Protein AF-A0A953F455-F1 (afdb_monomer)

Mean predicted aligned error: 7.61 Å

Foldseek 3Di:
DVVVVVVVVVVPDDPLRVQLVVCVVCVVVVLVVLLVVLVVLLVLLLVLCVVLVHDVVLNVVSVCLSVVLNVCRVVCPRSSVNVVSSVVNSVVSVVSNVCSVVSVD

pLDDT: mean 83.04, std 12.34, range [48.44, 94.31]

Secondary structure (DSSP, 8-state):
-HHHHHHHHHTTS-HHHHHHHHHHHTHHHHHHHHHHHHHHHHHHHHHHHHHTT--HHHHHHHHHHHHHHHHHTTTT--HHHHHHHHHHHHHHHHHHHHHHHTT--

Sequence (105 aa):
MEQRKNQSESASLGWLELQSQKFEEGRFAWMTILITFQSCLGSIACMYLLKGNSTAWLLAGCAMITMASNAMFIAQAPGKICLLVFYASVLINTLLIIVAYSGIA

Solvent-accessible surface area (backbone atoms only — not comparable to full-atom values): 5608 Å² total; per-residue (Å²): 114,69,72,62,52,58,54,59,53,59,74,70,51,53,74,67,55,56,49,23,53,55,35,56,78,40,36,73,64,47,47,52,53,50,42,52,52,45,52,56,51,40,50,52,27,47,51,38,34,60,73,41,71,36,61,68,67,59,49,50,48,51,52,50,46,41,48,52,40,47,54,35,34,92,68,67,49,61,43,57,57,37,51,52,43,41,54,50,40,53,50,53,44,51,52,50,34,52,43,27,71,69,66,79,68

Structure (mmCIF, N/CA/C/O backbone):
data_AF-A0A953F455-F1
#
_entry.id   AF-A0A953F455-F1
#
loop_
_atom_site.group_PDB
_atom_site.id
_atom_site.type_symbol
_atom_site.label_atom_id
_atom_site.label_alt_id
_atom_site.label_comp_id
_atom_site.label_asym_id
_atom_site.label_entity_id
_atom_site.label_seq_id
_atom_site.pdbx_PDB_ins_code
_atom_site.Cartn_x
_atom_site.Cartn_y
_atom_site.Cartn_z
_atom_site.occupancy
_atom_site.B_iso_or_equiv
_atom_site.auth_seq_id
_atom_site.auth_comp_id
_atom_site.auth_asym_id
_atom_site.auth_atom_id
_atom_site.pdbx_PDB_model_num
ATOM 1 N N . MET A 1 1 ? -29.384 -6.686 26.722 1.00 49.97 1 MET A N 1
ATOM 2 C CA . MET A 1 1 ? -29.971 -5.794 25.693 1.00 49.97 1 MET A CA 1
ATOM 3 C C . MET A 1 1 ? -28.891 -5.156 24.820 1.00 49.97 1 MET A C 1
ATOM 5 O O . MET A 1 1 ? -29.096 -5.127 23.614 1.00 49.97 1 MET A O 1
ATOM 9 N N . GLU A 1 2 ? -27.732 -4.777 25.380 1.00 53.12 2 GLU A N 1
ATOM 10 C CA . GLU A 1 2 ? -26.521 -4.302 24.668 1.00 53.12 2 GLU A CA 1
ATOM 11 C C . GLU A 1 2 ? -26.284 -4.918 23.274 1.00 53.12 2 GLU A C 1
ATOM 13 O O . GLU A 1 2 ? -26.212 -4.208 22.277 1.00 53.12 2 GLU A O 1
ATOM 18 N N . GLN A 1 3 ? -26.241 -6.254 23.174 1.00 49.34 3 GLN A N 1
ATOM 19 C CA . GLN A 1 3 ? -25.863 -6.938 21.929 1.00 49.34 3 GLN A CA 1
ATOM 20 C C . GLN A 1 3 ? -26.829 -6.709 20.754 1.00 49.34 3 GLN A C 1
ATOM 22 O O . GLN A 1 3 ? -26.411 -6.765 19.599 1.00 49.34 3 GLN A O 1
ATOM 27 N N . ARG A 1 4 ? -28.105 -6.387 21.020 1.00 53.12 4 ARG A N 1
ATOM 28 C CA . ARG A 1 4 ? -29.077 -6.032 19.967 1.00 53.12 4 ARG A CA 1
ATOM 29 C C . ARG A 1 4 ? -28.814 -4.632 19.406 1.00 53.12 4 ARG A C 1
ATOM 31 O O . ARG A 1 4 ? -29.088 -4.402 18.232 1.00 53.12 4 ARG A O 1
ATOM 38 N N . LYS A 1 5 ? -28.250 -3.726 20.215 1.00 52.97 5 LYS A N 1
ATOM 39 C CA . LYS A 1 5 ? -27.873 -2.377 19.783 1.00 52.97 5 LYS A CA 1
ATOM 40 C C . LYS A 1 5 ? -26.671 -2.439 18.837 1.00 52.97 5 LYS A C 1
ATOM 42 O O . LYS A 1 5 ? -26.778 -1.964 17.712 1.00 52.97 5 LYS A O 1
ATOM 47 N N . ASN A 1 6 ? -25.610 -3.156 19.219 1.00 55.53 6 ASN A N 1
ATOM 48 C CA . ASN A 1 6 ? -24.403 -3.308 18.392 1.00 55.53 6 ASN A CA 1
ATOM 49 C C . ASN A 1 6 ? -24.689 -3.963 17.025 1.00 55.53 6 ASN A C 1
ATOM 51 O O . ASN A 1 6 ? -24.103 -3.553 16.023 1.00 55.53 6 ASN A O 1
ATOM 55 N N . GLN A 1 7 ? -25.611 -4.937 16.949 1.00 55.88 7 GLN A N 1
ATOM 56 C CA . GLN A 1 7 ? -26.058 -5.496 15.662 1.00 55.88 7 GLN A CA 1
ATOM 57 C C . GLN A 1 7 ? -26.824 -4.479 14.804 1.00 55.88 7 GLN A C 1
ATOM 59 O O . GLN A 1 7 ? -26.590 -4.412 13.599 1.00 55.88 7 GLN A O 1
ATOM 64 N N . SER A 1 8 ? -27.727 -3.695 15.403 1.00 54.97 8 SER A N 1
ATOM 65 C CA . SER A 1 8 ? -28.515 -2.694 14.672 1.00 54.97 8 SER A CA 1
ATOM 66 C C . SER A 1 8 ? -27.657 -1.536 14.157 1.00 54.97 8 SER A C 1
ATOM 68 O O . SER A 1 8 ? -27.917 -1.030 13.071 1.00 54.97 8 SER A O 1
ATOM 70 N N . GLU A 1 9 ? -26.639 -1.128 14.917 1.00 57.38 9 GLU A N 1
ATOM 71 C CA . GLU A 1 9 ? -25.700 -0.075 14.519 1.00 57.38 9 GLU A CA 1
ATOM 72 C C . GLU A 1 9 ? -24.797 -0.571 13.375 1.00 57.38 9 GLU A C 1
ATOM 74 O O . GLU A 1 9 ? -24.744 0.050 12.312 1.00 57.38 9 GLU A O 1
ATOM 79 N N . SER A 1 10 ? -24.217 -1.770 13.524 1.00 58.56 10 SER A N 1
ATOM 80 C CA . SER A 1 10 ? -23.402 -2.442 12.494 1.00 58.56 10 SER A CA 1
ATOM 81 C C . SER A 1 10 ? -24.126 -2.635 11.157 1.00 58.56 10 SER A C 1
ATOM 83 O O . SER A 1 10 ? -23.490 -2.562 10.112 1.00 58.56 10 SER A O 1
ATOM 85 N N . ALA A 1 11 ? -25.445 -2.854 11.165 1.00 61.94 11 ALA A N 1
ATOM 86 C CA . ALA A 1 11 ? -26.244 -3.005 9.946 1.00 61.94 11 ALA A CA 1
ATOM 87 C C . ALA A 1 11 ? -26.422 -1.698 9.143 1.00 61.94 11 ALA A C 1
ATOM 89 O O . ALA A 1 11 ? -26.875 -1.746 8.001 1.00 61.94 11 ALA A O 1
ATOM 90 N N . SER A 1 12 ? -26.086 -0.543 9.731 1.00 66.81 12 SER A N 1
ATOM 91 C CA . SER A 1 12 ? -26.222 0.785 9.110 1.00 66.81 12 SER A CA 1
ATOM 92 C C . SER A 1 12 ? -24.890 1.410 8.677 1.00 66.81 12 SER A C 1
ATOM 94 O O . SER A 1 12 ? -24.876 2.386 7.928 1.00 66.81 12 SER A O 1
ATOM 96 N N . LEU A 1 13 ? -23.766 0.853 9.138 1.00 71.12 13 LEU A N 1
ATOM 97 C CA . LEU A 1 13 ? -22.425 1.378 8.895 1.00 71.12 13 LEU A CA 1
ATOM 98 C C . LEU A 1 13 ? -21.874 0.901 7.543 1.00 71.12 13 LEU A C 1
ATOM 100 O O . LEU A 1 13 ? -22.000 -0.264 7.166 1.00 71.12 13 LEU A O 1
ATOM 104 N N . GLY A 1 14 ? -21.215 1.806 6.815 1.00 81.81 14 GLY A N 1
ATOM 105 C CA . GLY A 1 14 ? -20.531 1.470 5.565 1.00 81.81 14 GLY A CA 1
ATOM 106 C C . GLY A 1 14 ? -19.399 0.456 5.778 1.00 81.81 14 GLY A C 1
ATOM 107 O O . GLY A 1 14 ? -18.790 0.398 6.843 1.00 81.81 14 GLY A O 1
ATOM 108 N N . TRP A 1 15 ? -19.064 -0.322 4.746 1.00 84.94 15 TRP A N 1
ATOM 109 C CA . TRP A 1 15 ? -18.064 -1.398 4.843 1.00 84.94 15 TRP A CA 1
ATOM 110 C C . TRP A 1 15 ? -16.700 -0.935 5.398 1.00 84.94 15 TRP A C 1
ATOM 112 O O . TRP A 1 15 ? -16.150 -1.568 6.297 1.00 84.94 15 TRP A O 1
ATOM 122 N N . LEU A 1 16 ? -16.197 0.214 4.930 1.00 84.81 16 LEU A N 1
ATOM 123 C CA . LEU A 1 16 ? -14.936 0.815 5.396 1.00 84.81 16 LEU A CA 1
ATOM 124 C C . LEU A 1 16 ? -15.042 1.302 6.858 1.00 84.81 16 LEU A C 1
ATOM 126 O O . LEU A 1 16 ? -14.086 1.219 7.624 1.00 84.81 16 LEU A O 1
ATOM 130 N N . GLU A 1 17 ? -16.227 1.746 7.279 1.00 86.94 17 GLU A N 1
ATOM 131 C CA . GLU A 1 17 ? -16.506 2.200 8.645 1.00 86.94 17 GLU A CA 1
ATOM 132 C C . GLU A 1 17 ? -16.412 1.031 9.640 1.00 86.94 17 GLU A C 1
ATOM 134 O O . GLU A 1 17 ? -15.665 1.108 10.618 1.00 86.94 17 GLU A O 1
ATOM 139 N N . LEU A 1 18 ? -17.071 -0.091 9.320 1.00 87.75 18 LEU A N 1
ATOM 140 C CA . LEU A 1 18 ? -16.985 -1.359 10.059 1.00 87.75 18 LEU A CA 1
ATOM 141 C C . LEU A 1 18 ? -15.546 -1.876 10.170 1.00 87.75 18 LEU A C 1
ATOM 143 O O . LEU A 1 18 ? -15.120 -2.316 11.239 1.00 87.75 18 LEU A O 1
ATOM 147 N N . GLN A 1 19 ? -14.782 -1.813 9.076 1.00 88.50 19 GLN A N 1
ATOM 148 C CA . GLN A 1 19 ? -13.367 -2.174 9.114 1.00 88.50 19 GLN A CA 1
ATOM 149 C C . GLN A 1 19 ? -12.554 -1.227 9.994 1.00 88.50 19 GLN A C 1
ATOM 151 O O . GLN A 1 19 ? -11.687 -1.699 10.722 1.00 88.50 19 GLN A O 1
ATOM 156 N N . SER A 1 20 ? -12.831 0.079 9.964 1.00 90.00 20 SER A N 1
ATOM 157 C CA . SER A 1 20 ? -12.107 1.049 10.789 1.00 90.00 20 SER A CA 1
ATOM 158 C C . SER A 1 20 ? -12.336 0.821 12.284 1.00 90.00 20 SER A C 1
ATOM 160 O O . SER A 1 20 ? -11.373 0.870 13.043 1.00 90.00 20 SER A O 1
ATOM 162 N N . GLN A 1 21 ? -13.555 0.456 12.702 1.00 90.19 21 GLN A N 1
ATOM 163 C CA . GLN A 1 21 ? -13.831 0.073 14.091 1.00 90.19 21 GLN A CA 1
ATOM 164 C C . GLN A 1 21 ? -13.045 -1.181 14.499 1.00 90.19 21 GLN A C 1
ATOM 166 O O . GLN A 1 21 ? -12.334 -1.153 15.501 1.00 90.19 21 GLN A O 1
ATOM 171 N N . LYS A 1 22 ? -13.085 -2.252 13.692 1.00 88.56 22 LYS A N 1
ATOM 172 C CA . LYS A 1 22 ? -12.319 -3.482 13.978 1.00 88.56 22 LYS A CA 1
ATOM 173 C C . LYS A 1 22 ? -10.805 -3.287 13.923 1.00 88.56 22 LYS A C 1
ATOM 175 O O . LYS A 1 22 ? -10.070 -3.976 14.631 1.00 88.56 22 LYS A O 1
ATOM 180 N N . PHE A 1 23 ? -10.339 -2.370 13.076 1.00 89.06 23 PHE A N 1
ATOM 181 C CA . PHE A 1 23 ? -8.945 -1.961 13.030 1.00 89.06 23 PHE A CA 1
ATOM 182 C C . PHE A 1 23 ? -8.554 -1.276 14.340 1.00 89.06 23 PHE A C 1
ATOM 184 O O . PHE A 1 23 ? -7.575 -1.698 14.936 1.00 89.06 23 PHE A O 1
ATOM 191 N N . GLU A 1 24 ? -9.325 -0.300 14.831 1.00 89.75 24 GLU A N 1
ATOM 192 C CA . GLU A 1 24 ? -9.043 0.382 16.105 1.00 89.75 24 GLU A CA 1
ATOM 193 C C . GLU A 1 24 ? -9.127 -0.569 17.320 1.00 89.75 24 GLU A C 1
ATOM 195 O O . GLU A 1 24 ? -8.235 -0.533 18.169 1.00 89.75 24 GLU A O 1
ATOM 200 N N . GLU A 1 25 ? -10.105 -1.487 17.381 1.00 91.19 25 GLU A N 1
ATOM 201 C CA . GLU A 1 25 ? -10.188 -2.516 18.443 1.00 91.19 25 GLU A CA 1
ATOM 202 C C . GLU A 1 25 ? -8.908 -3.368 18.542 1.00 91.19 25 GLU A C 1
ATOM 204 O O . GLU A 1 25 ? -8.440 -3.682 19.636 1.00 91.19 25 GLU A O 1
ATOM 209 N N . GLY A 1 26 ? -8.330 -3.745 17.396 1.00 89.38 26 GLY A N 1
ATOM 210 C CA . GLY A 1 26 ? -7.139 -4.595 17.303 1.00 89.38 26 GLY A CA 1
ATOM 211 C C . GLY A 1 26 ? -5.870 -3.857 16.869 1.00 89.38 26 GLY A C 1
ATOM 212 O O . GLY A 1 26 ? -4.977 -4.492 16.301 1.00 89.38 26 GLY A O 1
ATOM 213 N N . ARG A 1 27 ? -5.792 -2.533 17.071 1.00 88.12 27 ARG A N 1
ATOM 214 C CA . ARG A 1 27 ? -4.912 -1.621 16.311 1.00 88.12 27 ARG A CA 1
ATOM 215 C C . ARG A 1 27 ? -3.479 -2.090 16.136 1.00 88.12 27 ARG A C 1
ATOM 217 O O . ARG A 1 27 ? -2.997 -2.134 15.012 1.00 88.12 27 ARG A O 1
ATOM 224 N N . PHE A 1 28 ? -2.795 -2.464 17.215 1.00 89.94 28 PHE A N 1
ATOM 225 C CA . PHE A 1 28 ? -1.390 -2.873 17.136 1.00 89.94 28 PHE A CA 1
ATOM 226 C C . PHE A 1 28 ? -1.197 -4.192 16.372 1.00 89.94 28 PHE A C 1
ATOM 228 O O . PHE A 1 28 ? -0.280 -4.288 15.563 1.00 89.94 28 PHE A O 1
ATOM 235 N N . ALA A 1 29 ? -2.090 -5.171 16.553 1.00 91.62 29 ALA A N 1
ATOM 236 C CA . ALA A 1 29 ? -2.025 -6.445 15.837 1.00 91.62 29 ALA A CA 1
ATOM 237 C C . ALA A 1 29 ? -2.325 -6.265 14.340 1.00 91.62 29 ALA A C 1
ATOM 239 O O . ALA A 1 29 ? -1.559 -6.730 13.493 1.00 91.62 29 ALA A O 1
ATOM 240 N N . TRP A 1 30 ? -3.394 -5.534 14.004 1.00 91.25 30 TRP A N 1
ATOM 241 C CA . TRP A 1 30 ? -3.732 -5.228 12.613 1.00 91.25 30 TRP A CA 1
ATOM 242 C C . TRP A 1 30 ? -2.647 -4.406 11.924 1.00 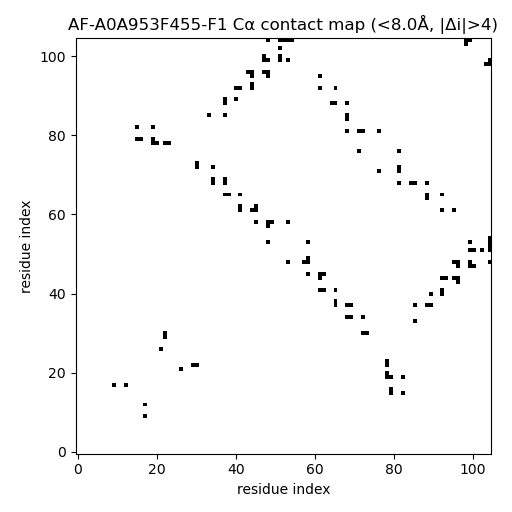91.25 30 TRP A C 1
ATOM 244 O O . TRP A 1 30 ? -2.270 -4.721 10.799 1.00 91.25 30 TRP A O 1
ATOM 254 N N . MET A 1 31 ? -2.106 -3.391 12.598 1.00 92.06 31 MET A N 1
ATOM 255 C CA . MET A 1 31 ? -1.038 -2.550 12.064 1.00 92.06 31 MET A CA 1
ATOM 256 C C . MET A 1 31 ? 0.205 -3.378 11.701 1.00 92.06 31 MET A C 1
ATOM 258 O O . MET A 1 31 ? 0.737 -3.206 10.607 1.00 92.06 31 MET A O 1
ATOM 262 N N . THR A 1 32 ? 0.623 -4.329 12.547 1.00 92.62 32 THR A N 1
ATOM 263 C CA . THR A 1 32 ? 1.721 -5.255 12.215 1.00 92.62 32 THR A CA 1
ATOM 264 C C . THR A 1 32 ? 1.396 -6.112 10.989 1.00 92.62 32 THR A C 1
ATOM 266 O O . THR 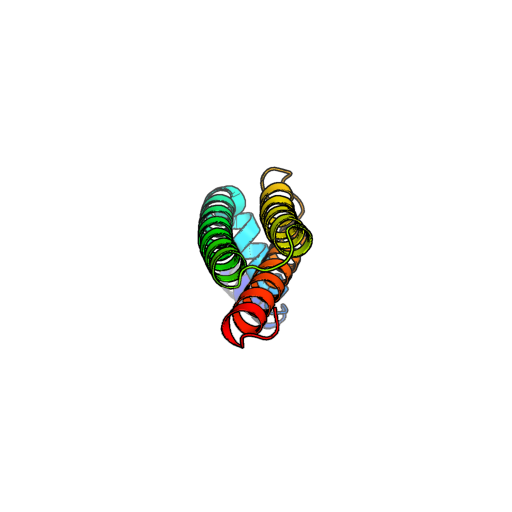A 1 32 ? 2.202 -6.162 10.062 1.00 92.62 32 THR A O 1
ATOM 269 N N . ILE A 1 33 ? 0.211 -6.733 10.937 1.00 93.38 33 ILE A N 1
ATOM 270 C CA . ILE A 1 33 ? -0.207 -7.590 9.811 1.00 93.38 33 ILE A CA 1
ATOM 271 C C . ILE A 1 33 ? -0.216 -6.808 8.487 1.00 93.38 33 ILE A C 1
ATOM 273 O O . ILE A 1 33 ? 0.311 -7.293 7.483 1.00 93.38 33 ILE A O 1
ATOM 277 N N . LEU A 1 34 ? -0.778 -5.595 8.480 1.00 92.62 34 LEU A N 1
ATOM 278 C CA . LEU A 1 34 ? -0.881 -4.765 7.278 1.00 92.62 34 LEU A CA 1
ATOM 279 C C . LEU A 1 34 ? 0.489 -4.237 6.821 1.00 92.62 34 LEU A C 1
ATOM 281 O O . LEU A 1 34 ? 0.765 -4.278 5.622 1.00 92.62 34 LEU A O 1
ATOM 285 N N . ILE A 1 35 ? 1.379 -3.836 7.742 1.00 93.56 35 ILE A N 1
ATOM 286 C CA . ILE A 1 35 ? 2.771 -3.470 7.408 1.00 93.56 35 ILE A CA 1
ATOM 287 C C . ILE A 1 35 ? 3.511 -4.660 6.781 1.00 93.56 35 ILE A C 1
ATOM 289 O O . ILE A 1 35 ? 4.177 -4.498 5.754 1.00 93.56 35 ILE A O 1
ATOM 293 N N . THR A 1 36 ? 3.412 -5.859 7.369 1.00 94.31 36 THR A N 1
ATOM 294 C CA . THR A 1 36 ? 4.072 -7.059 6.829 1.00 94.31 36 THR A CA 1
ATOM 295 C C . THR A 1 36 ? 3.553 -7.380 5.430 1.00 94.31 36 THR A C 1
ATOM 297 O O . THR A 1 36 ? 4.354 -7.511 4.505 1.00 94.31 36 THR A O 1
ATOM 300 N N . PHE A 1 37 ? 2.229 -7.422 5.246 1.00 93.38 37 PHE A N 1
ATOM 301 C CA . PHE A 1 37 ? 1.610 -7.666 3.942 1.00 93.38 37 PHE A CA 1
ATOM 302 C C . PHE A 1 37 ? 2.069 -6.649 2.886 1.00 93.38 37 PHE A C 1
ATOM 304 O O . PHE A 1 37 ? 2.497 -7.041 1.798 1.00 93.38 37 PHE A O 1
ATOM 311 N N . GLN A 1 38 ? 2.050 -5.354 3.222 1.00 91.44 38 GLN A N 1
ATOM 312 C CA . GLN A 1 38 ? 2.431 -4.295 2.288 1.00 91.44 38 GLN A CA 1
ATOM 313 C C . GLN A 1 38 ? 3.914 -4.352 1.916 1.00 91.44 38 GLN A C 1
ATOM 315 O O . GLN A 1 38 ? 4.272 -4.132 0.760 1.00 91.44 38 GLN A O 1
ATOM 320 N N . SER A 1 39 ? 4.774 -4.714 2.867 1.00 92.81 39 SER A N 1
ATOM 321 C CA . SER A 1 39 ? 6.214 -4.868 2.635 1.00 92.81 39 SER A CA 1
ATOM 322 C C . SER A 1 39 ? 6.523 -6.063 1.723 1.00 92.81 39 SER A C 1
ATOM 324 O O . SER A 1 39 ? 7.365 -5.956 0.827 1.00 92.81 39 SER A O 1
ATOM 326 N N . CYS A 1 40 ? 5.810 -7.184 1.890 1.00 93.19 40 CYS A N 1
ATOM 327 C CA . CYS A 1 40 ? 5.911 -8.337 0.992 1.00 93.19 40 CYS A CA 1
ATOM 328 C C . CYS A 1 40 ? 5.440 -7.991 -0.430 1.00 93.19 40 CYS A C 1
ATOM 330 O O . CYS A 1 40 ? 6.140 -8.289 -1.398 1.00 93.19 40 CYS A O 1
ATOM 332 N N . LEU A 1 41 ? 4.291 -7.320 -0.561 1.00 90.62 41 LEU A N 1
ATOM 333 C CA . LEU A 1 41 ? 3.726 -6.931 -1.855 1.00 90.62 41 LEU A CA 1
ATOM 334 C C . LEU A 1 41 ? 4.617 -5.906 -2.583 1.00 90.62 41 LEU A C 1
ATOM 336 O O . LEU A 1 41 ? 4.907 -6.080 -3.767 1.00 90.62 41 LEU A O 1
ATOM 340 N N . GLY A 1 42 ? 5.132 -4.899 -1.870 1.00 89.38 42 GLY A N 1
ATOM 341 C CA . GLY A 1 42 ? 6.088 -3.926 -2.411 1.00 89.38 42 GLY A CA 1
ATOM 342 C C . GLY A 1 42 ? 7.420 -4.556 -2.841 1.00 89.38 42 GLY A C 1
ATOM 343 O O . GLY A 1 42 ? 7.985 -4.165 -3.860 1.00 89.38 42 GLY A O 1
ATOM 344 N N . SER A 1 43 ? 7.899 -5.588 -2.134 1.00 89.94 43 SER A N 1
ATOM 345 C CA . SER A 1 43 ? 9.104 -6.336 -2.542 1.00 89.94 43 SER A CA 1
ATOM 346 C C . SER A 1 43 ? 8.897 -7.087 -3.863 1.00 89.94 43 SER A C 1
ATOM 348 O O . SER A 1 43 ? 9.781 -7.077 -4.721 1.00 89.94 43 SER A O 1
ATOM 350 N N . ILE A 1 44 ? 7.717 -7.686 -4.062 1.00 90.69 44 ILE A N 1
ATOM 351 C CA . ILE A 1 44 ? 7.340 -8.333 -5.329 1.00 90.69 44 ILE A CA 1
ATOM 352 C C . ILE A 1 44 ? 7.262 -7.288 -6.456 1.00 90.69 44 ILE A C 1
ATOM 354 O O . ILE A 1 44 ? 7.810 -7.516 -7.535 1.00 90.69 44 ILE A O 1
ATOM 358 N N . ALA A 1 45 ? 6.657 -6.124 -6.202 1.00 88.56 45 ALA A N 1
ATOM 359 C CA . ALA A 1 45 ? 6.582 -5.028 -7.171 1.00 88.56 45 ALA A CA 1
ATOM 360 C C . ALA A 1 45 ? 7.969 -4.513 -7.597 1.00 88.56 45 ALA A C 1
ATOM 362 O O . ALA A 1 45 ? 8.259 -4.446 -8.794 1.00 88.56 45 ALA A O 1
ATOM 363 N N . CYS A 1 46 ? 8.867 -4.253 -6.641 1.00 88.56 46 CYS A N 1
ATOM 364 C CA . CYS 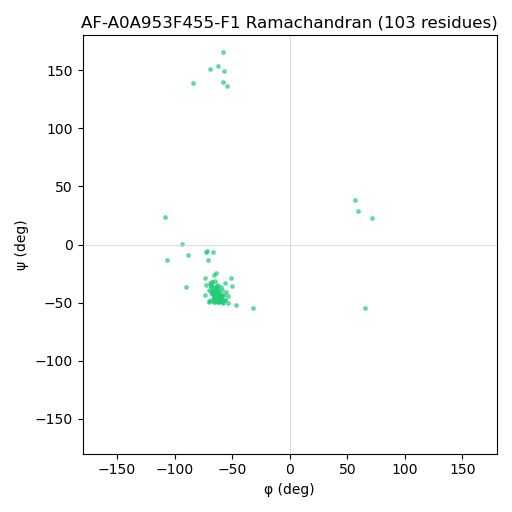A 1 46 ? 10.256 -3.887 -6.928 1.00 88.56 46 CYS A CA 1
ATOM 365 C C . CYS A 1 46 ? 10.998 -4.964 -7.736 1.00 88.56 46 CYS A C 1
ATOM 367 O O . CYS A 1 46 ? 11.749 -4.618 -8.647 1.00 88.56 46 CYS A O 1
ATOM 369 N N . MET A 1 47 ? 10.783 -6.256 -7.457 1.00 87.94 47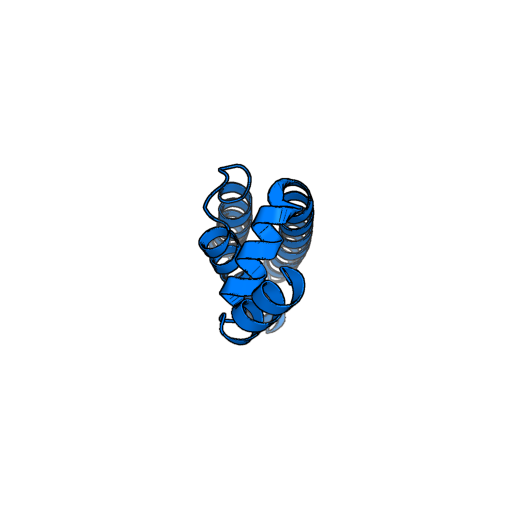 MET A N 1
ATOM 370 C CA . MET A 1 47 ? 11.407 -7.341 -8.225 1.00 87.94 47 MET A CA 1
ATOM 371 C C . MET A 1 47 ? 10.965 -7.338 -9.696 1.00 87.94 47 MET A C 1
ATOM 373 O O . MET A 1 47 ? 11.808 -7.500 -10.581 1.00 87.94 47 MET A O 1
ATOM 377 N N . TYR A 1 48 ? 9.673 -7.133 -9.976 1.00 86.44 48 TYR A N 1
ATOM 378 C CA . TYR A 1 48 ? 9.178 -7.048 -11.355 1.00 86.44 48 TYR A CA 1
ATOM 379 C C . TYR A 1 48 ? 9.719 -5.817 -12.093 1.00 86.44 48 TYR A C 1
ATOM 381 O O . TYR A 1 48 ? 10.169 -5.958 -13.229 1.00 86.44 48 TYR A O 1
ATOM 389 N N . LEU A 1 49 ? 9.766 -4.650 -11.440 1.00 84.56 49 LEU A N 1
ATOM 390 C CA . LEU A 1 49 ? 10.351 -3.428 -12.012 1.00 84.56 49 LEU A CA 1
ATOM 391 C C . LEU A 1 49 ? 11.854 -3.581 -12.312 1.00 84.56 49 LEU A C 1
ATOM 393 O O . LEU A 1 49 ? 12.313 -3.174 -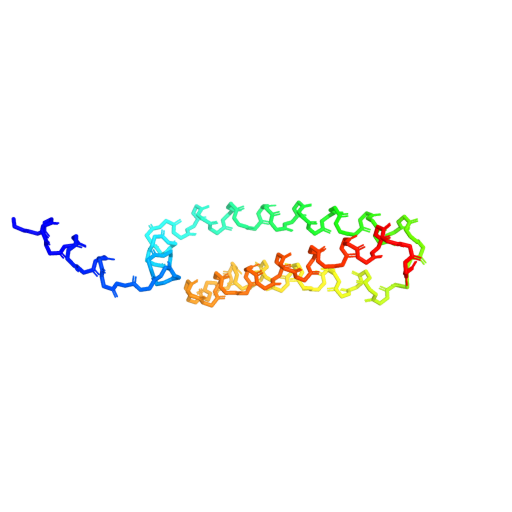13.377 1.00 84.56 49 LEU A O 1
ATOM 397 N N . LEU A 1 50 ? 12.620 -4.220 -11.419 1.00 84.38 50 LEU A N 1
ATOM 398 C CA . LEU A 1 50 ? 14.037 -4.529 -11.664 1.00 84.38 50 LEU A CA 1
ATOM 399 C C . LEU A 1 50 ? 14.214 -5.493 -12.844 1.00 84.38 50 LEU A C 1
ATOM 401 O O . LEU A 1 50 ? 15.105 -5.299 -13.668 1.00 84.38 50 LEU A O 1
ATOM 405 N N . LYS A 1 51 ? 13.362 -6.520 -12.947 1.00 83.12 51 LYS A N 1
ATOM 406 C CA . LYS A 1 51 ? 13.421 -7.507 -14.035 1.00 83.12 51 LYS A CA 1
ATOM 407 C C . LYS A 1 51 ? 13.071 -6.903 -15.402 1.00 83.12 51 LYS A C 1
ATOM 409 O O . LYS A 1 51 ? 13.623 -7.351 -16.402 1.00 83.12 51 LYS A O 1
ATOM 414 N N . GLY A 1 52 ? 12.186 -5.906 -15.440 1.00 75.44 52 GLY A N 1
ATOM 415 C CA . GLY A 1 52 ? 11.823 -5.167 -16.655 1.00 75.44 52 GLY A CA 1
ATOM 416 C C . GLY A 1 52 ? 12.898 -4.200 -17.162 1.00 75.44 52 GLY A C 1
ATOM 417 O O . GLY A 1 52 ? 12.739 -3.649 -18.240 1.00 75.44 52 GLY A O 1
ATOM 418 N N . ASN A 1 53 ? 14.000 -3.996 -16.423 1.00 70.06 53 ASN A N 1
ATOM 419 C CA . ASN A 1 53 ? 14.972 -2.922 -16.679 1.00 70.06 53 ASN A CA 1
ATOM 420 C C . ASN A 1 53 ? 14.336 -1.512 -16.608 1.00 70.06 53 ASN A C 1
ATOM 422 O O . ASN A 1 53 ? 14.805 -0.566 -17.245 1.00 70.06 53 ASN A O 1
ATOM 426 N N . SER A 1 54 ? 13.275 -1.369 -15.807 1.00 70.50 54 SER A N 1
ATOM 427 C CA . SER A 1 54 ? 12.503 -0.134 -15.706 1.00 70.50 54 SER A CA 1
ATOM 428 C C . SER A 1 54 ? 13.277 0.998 -15.031 1.00 70.50 54 SER A C 1
ATOM 430 O O . SER A 1 54 ? 14.121 0.792 -14.156 1.00 70.50 54 SER A O 1
ATOM 432 N N . THR A 1 55 ? 12.949 2.233 -15.413 1.00 79.25 55 THR A N 1
ATOM 433 C CA . THR A 1 55 ? 13.630 3.449 -14.950 1.00 79.25 55 THR A CA 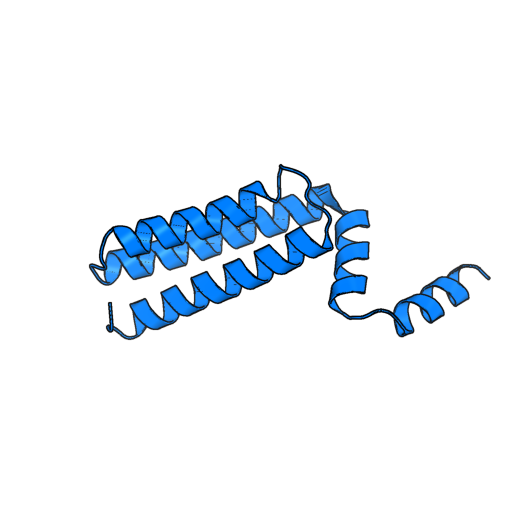1
ATOM 434 C C . THR A 1 55 ? 13.663 3.556 -13.422 1.00 79.25 55 THR A C 1
ATOM 436 O O . THR A 1 55 ? 12.636 3.403 -12.761 1.00 79.25 55 THR A O 1
ATOM 439 N N . ALA A 1 56 ? 14.814 3.936 -12.852 1.00 82.75 56 ALA A N 1
ATOM 440 C CA . ALA A 1 56 ? 15.023 4.056 -11.401 1.00 82.75 56 ALA A CA 1
ATOM 441 C C . ALA A 1 56 ? 13.956 4.898 -10.661 1.00 82.75 56 ALA A C 1
ATOM 443 O O . ALA A 1 56 ? 13.653 4.631 -9.500 1.00 82.75 56 ALA A O 1
ATOM 444 N N . TRP A 1 57 ? 13.336 5.872 -11.338 1.00 82.06 57 TRP A N 1
ATOM 445 C CA . TRP A 1 57 ? 12.219 6.667 -10.816 1.00 82.06 57 TRP A CA 1
ATOM 446 C C . TRP A 1 57 ? 10.959 5.848 -10.485 1.00 82.06 57 TRP A C 1
ATOM 448 O O . TRP A 1 57 ? 10.302 6.140 -9.488 1.00 82.06 57 TRP A O 1
ATOM 458 N N . LEU A 1 58 ? 10.635 4.808 -11.264 1.00 83.38 58 LEU A N 1
ATOM 459 C CA . LEU A 1 58 ? 9.506 3.904 -10.984 1.00 83.38 58 LEU A CA 1
ATOM 460 C C . LEU A 1 58 ? 9.772 3.064 -9.730 1.00 83.38 58 LEU A C 1
ATOM 462 O O . LEU A 1 58 ? 8.895 2.927 -8.879 1.00 83.38 58 LEU A O 1
ATOM 466 N N . LEU A 1 59 ? 11.004 2.571 -9.578 1.00 85.88 59 LEU A N 1
ATOM 467 C CA . LEU A 1 59 ? 11.465 1.861 -8.381 1.00 85.88 59 LEU A CA 1
ATOM 468 C C . LEU A 1 59 ? 11.433 2.754 -7.135 1.00 85.88 59 LEU A C 1
ATOM 470 O O . LEU A 1 59 ? 10.904 2.346 -6.100 1.00 85.88 59 LEU A O 1
ATOM 474 N N . ALA A 1 60 ? 11.928 3.989 -7.244 1.00 88.75 60 ALA A N 1
ATOM 475 C CA . ALA A 1 60 ? 11.843 4.974 -6.171 1.00 88.75 60 ALA A CA 1
ATOM 476 C C . ALA A 1 60 ? 10.381 5.281 -5.801 1.00 88.75 60 ALA A C 1
ATOM 478 O O . ALA A 1 60 ? 10.043 5.291 -4.620 1.00 88.75 60 ALA A O 1
ATOM 479 N N . GLY A 1 61 ? 9.494 5.458 -6.787 1.00 87.94 61 GLY A N 1
ATOM 480 C CA . GLY A 1 61 ? 8.055 5.640 -6.568 1.00 87.94 61 GLY A CA 1
ATOM 481 C C . GLY A 1 61 ? 7.408 4.461 -5.834 1.00 87.94 61 GLY A C 1
ATOM 482 O O . GLY A 1 61 ? 6.729 4.660 -4.828 1.00 87.94 61 GLY A O 1
ATOM 483 N N . CYS A 1 62 ? 7.681 3.233 -6.280 1.00 88.94 62 CYS A N 1
ATOM 484 C CA . CYS A 1 62 ? 7.217 1.990 -5.658 1.00 88.94 62 CYS A CA 1
ATOM 485 C C . CYS A 1 62 ? 7.646 1.887 -4.181 1.00 88.94 62 CYS A C 1
ATOM 487 O O . CYS A 1 62 ? 6.826 1.622 -3.293 1.00 88.94 62 CYS A O 1
ATOM 489 N N . ALA A 1 63 ? 8.924 2.164 -3.901 1.00 89.75 63 ALA A N 1
ATOM 490 C CA . ALA A 1 63 ? 9.478 2.161 -2.550 1.00 89.75 63 ALA A CA 1
ATOM 491 C C . ALA A 1 63 ? 8.872 3.272 -1.672 1.00 89.75 63 ALA A C 1
ATOM 493 O O . ALA A 1 63 ? 8.461 2.999 -0.542 1.00 89.75 63 ALA A O 1
ATOM 494 N N . MET A 1 64 ? 8.750 4.499 -2.192 1.00 91.19 64 MET A N 1
ATOM 495 C CA . MET A 1 64 ? 8.142 5.627 -1.476 1.00 91.19 64 MET A CA 1
ATOM 496 C C . MET A 1 64 ? 6.675 5.365 -1.123 1.00 91.19 64 MET A C 1
ATOM 498 O O . MET A 1 64 ? 6.283 5.610 0.011 1.00 91.19 64 MET A O 1
ATOM 502 N N . ILE A 1 65 ? 5.868 4.830 -2.043 1.00 90.69 65 ILE A N 1
ATOM 503 C CA . ILE A 1 65 ? 4.435 4.555 -1.816 1.00 90.69 65 ILE A CA 1
ATOM 504 C C . ILE A 1 65 ? 4.229 3.416 -0.804 1.00 90.69 65 ILE A C 1
ATOM 506 O O . ILE A 1 65 ? 3.311 3.464 0.022 1.00 90.69 65 ILE A O 1
ATOM 510 N N . THR A 1 66 ? 5.108 2.413 -0.826 1.00 91.44 66 THR A N 1
ATOM 511 C CA . THR A 1 66 ? 5.126 1.324 0.163 1.00 91.44 66 THR A CA 1
ATOM 512 C C . THR A 1 66 ? 5.495 1.857 1.551 1.00 91.44 66 THR A C 1
ATOM 514 O O . THR A 1 66 ? 4.762 1.638 2.518 1.00 91.44 66 THR A O 1
ATOM 517 N N . MET A 1 67 ? 6.580 2.633 1.653 1.00 92.19 67 MET A N 1
ATOM 518 C CA . MET A 1 67 ? 7.032 3.203 2.925 1.00 92.19 67 MET A CA 1
ATOM 519 C C . MET A 1 67 ? 6.095 4.289 3.464 1.00 92.19 67 MET A C 1
ATOM 521 O O . MET A 1 67 ? 5.901 4.353 4.672 1.00 92.19 67 MET A O 1
ATOM 525 N N . ALA A 1 68 ? 5.446 5.084 2.611 1.00 91.88 68 ALA A N 1
ATOM 526 C CA . ALA A 1 68 ? 4.448 6.071 3.027 1.00 91.88 68 ALA A CA 1
ATOM 527 C C . ALA A 1 68 ? 3.216 5.411 3.667 1.00 91.88 68 ALA A C 1
ATOM 529 O O . ALA A 1 68 ? 2.712 5.908 4.671 1.00 91.88 68 ALA A O 1
ATOM 530 N N . SER A 1 69 ? 2.765 4.261 3.145 1.00 91.00 69 SER A N 1
ATOM 531 C CA . SER A 1 69 ? 1.706 3.473 3.792 1.00 91.00 69 SER A CA 1
ATOM 532 C C . SER A 1 69 ? 2.166 2.945 5.155 1.00 91.00 69 SER A C 1
ATOM 534 O O . SER A 1 69 ? 1.453 3.090 6.149 1.00 91.00 69 SER A O 1
ATOM 536 N N . ASN A 1 70 ? 3.378 2.385 5.221 1.00 91.75 70 ASN A N 1
ATOM 537 C CA . ASN A 1 70 ? 3.963 1.861 6.459 1.00 91.75 70 ASN A CA 1
ATOM 538 C C . ASN A 1 70 ? 4.259 2.949 7.509 1.00 91.75 70 ASN A C 1
ATOM 540 O O . ASN A 1 70 ? 4.263 2.640 8.695 1.00 91.75 70 ASN A O 1
ATOM 544 N N . ALA A 1 71 ? 4.485 4.195 7.084 1.00 92.38 71 ALA A N 1
ATOM 545 C CA . ALA A 1 71 ? 4.724 5.358 7.941 1.00 92.38 71 ALA A CA 1
ATOM 546 C C . ALA A 1 71 ? 3.442 6.096 8.370 1.00 92.38 71 ALA A C 1
ATOM 548 O O . ALA A 1 71 ? 3.514 6.973 9.230 1.00 92.38 71 ALA A O 1
ATOM 549 N N . MET A 1 72 ? 2.276 5.749 7.808 1.00 90.44 72 MET A N 1
ATOM 550 C CA . MET A 1 72 ? 0.968 6.211 8.301 1.00 90.44 72 MET A CA 1
ATOM 551 C C . MET A 1 72 ? 0.380 5.258 9.352 1.00 90.44 72 MET A C 1
ATOM 553 O O . MET A 1 72 ? -0.140 5.691 10.387 1.00 90.44 72 MET A O 1
ATOM 557 N N . PHE A 1 73 ? 0.611 3.958 9.148 1.00 89.88 73 PHE A N 1
ATOM 558 C CA . PHE A 1 73 ? 0.920 3.058 10.257 1.00 89.88 73 PHE A CA 1
ATOM 559 C C . PHE A 1 73 ? 2.174 3.560 11.018 1.00 89.88 73 PHE A C 1
ATOM 561 O O . PHE A 1 73 ? 2.867 4.444 10.540 1.00 89.88 73 PHE A O 1
ATOM 568 N N . ILE A 1 74 ? 2.485 3.068 12.222 1.00 89.12 74 ILE A N 1
ATOM 569 C CA . ILE A 1 74 ? 3.516 3.636 13.132 1.00 89.12 74 I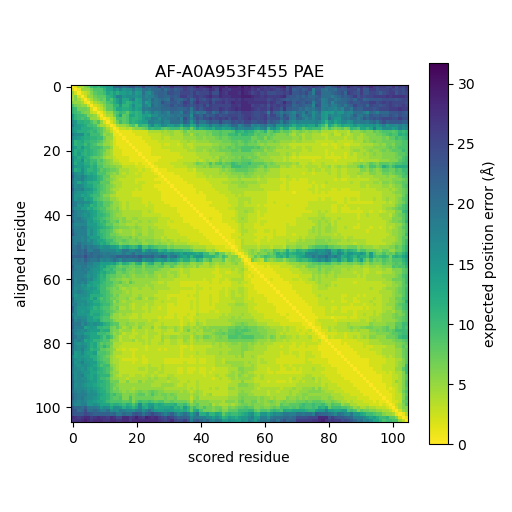LE A CA 1
ATOM 570 C C . ILE A 1 74 ? 3.156 5.047 13.656 1.00 89.12 74 ILE A C 1
ATOM 572 O O . ILE A 1 74 ? 3.052 5.218 14.871 1.00 89.12 74 ILE A O 1
ATOM 576 N N . ALA A 1 75 ? 2.876 6.027 12.785 1.00 91.44 75 ALA A N 1
ATOM 577 C CA . ALA A 1 75 ? 2.381 7.365 13.144 1.00 91.44 75 ALA A CA 1
ATOM 578 C C . ALA A 1 75 ? 0.964 7.369 13.755 1.00 91.44 75 ALA A C 1
ATOM 580 O O . ALA A 1 75 ? 0.505 8.405 14.228 1.00 91.44 75 ALA A O 1
ATOM 581 N N . GLN A 1 76 ? 0.282 6.215 13.771 1.00 87.25 76 GLN A N 1
ATOM 582 C CA . GLN A 1 76 ? -1.042 6.026 14.381 1.00 87.25 76 GLN A CA 1
ATOM 583 C C . GLN A 1 76 ? -2.106 6.984 13.819 1.00 87.25 76 GLN A C 1
ATOM 585 O O . GLN A 1 76 ? -2.973 7.461 14.553 1.00 87.25 76 GLN A O 1
ATOM 590 N N . ALA A 1 77 ? -2.062 7.240 12.507 1.00 88.62 77 ALA A N 1
ATOM 591 C CA . ALA A 1 77 ? -3.132 7.956 11.821 1.00 88.62 77 ALA A CA 1
ATOM 592 C C . ALA A 1 77 ? -4.483 7.230 12.016 1.00 88.62 77 ALA A C 1
ATOM 594 O O . ALA A 1 77 ? -4.501 5.999 12.128 1.00 88.62 77 ALA A O 1
ATOM 595 N N . PRO A 1 78 ? -5.620 7.953 12.044 1.00 88.19 78 PRO A N 1
ATOM 596 C CA . PRO A 1 78 ? -6.921 7.358 12.345 1.00 88.19 78 PRO A CA 1
ATOM 597 C C . PRO A 1 78 ? -7.261 6.226 11.370 1.00 88.19 78 PRO A C 1
ATOM 599 O O . PRO A 1 78 ? -7.029 6.352 10.161 1.00 88.19 78 PRO A O 1
ATOM 602 N N . GLY A 1 79 ? -7.845 5.139 11.881 1.00 85.25 79 GLY A N 1
ATOM 603 C CA . GLY A 1 79 ? -8.004 3.865 11.174 1.00 85.25 79 GLY A CA 1
ATOM 604 C C . GLY A 1 79 ? -8.601 3.961 9.769 1.00 85.25 79 GLY A C 1
ATOM 605 O O . GLY A 1 79 ? -8.145 3.266 8.866 1.00 85.25 79 GLY A O 1
ATOM 606 N N . LYS A 1 80 ? -9.547 4.881 9.537 1.00 86.94 80 LYS A N 1
ATOM 607 C CA . LYS A 1 80 ? -10.121 5.143 8.202 1.00 86.94 80 LYS A CA 1
ATOM 608 C C . LYS A 1 80 ? -9.070 5.580 7.179 1.00 86.94 80 LYS A C 1
ATOM 610 O O . LYS A 1 80 ? -9.085 5.097 6.052 1.00 86.94 80 LYS A O 1
ATOM 615 N N . ILE A 1 81 ? -8.165 6.481 7.568 1.00 87.75 81 ILE A N 1
ATOM 616 C CA . ILE A 1 81 ? -7.099 6.995 6.697 1.00 87.75 81 ILE A CA 1
ATOM 617 C C . ILE A 1 81 ? -6.031 5.915 6.502 1.00 87.75 81 ILE A C 1
ATOM 619 O O . ILE A 1 81 ? -5.636 5.668 5.366 1.00 87.75 81 ILE A O 1
ATOM 623 N N . CYS A 1 82 ? -5.638 5.212 7.573 1.00 88.25 82 CYS A N 1
ATOM 624 C CA . CYS A 1 82 ? -4.731 4.062 7.482 1.00 88.25 82 CYS A CA 1
ATOM 625 C C . CYS A 1 82 ? -5.231 3.008 6.479 1.00 88.25 82 CYS A C 1
ATOM 627 O O . CYS A 1 82 ? -4.489 2.612 5.582 1.00 88.25 82 CYS A O 1
ATOM 629 N N . LEU A 1 83 ? -6.496 2.586 6.591 1.00 89.94 83 LEU A N 1
ATOM 630 C CA . LEU A 1 83 ? -7.101 1.607 5.684 1.00 89.94 83 LEU A CA 1
ATOM 631 C C . LEU A 1 83 ? -7.222 2.143 4.253 1.00 89.94 83 LEU A C 1
ATOM 633 O O . LEU A 1 83 ? -6.868 1.435 3.314 1.00 89.94 83 LEU A O 1
ATOM 637 N N . LEU A 1 84 ? -7.671 3.389 4.067 1.00 90.56 84 LEU A N 1
ATOM 638 C CA . LEU A 1 84 ? -7.797 4.000 2.740 1.00 90.56 84 LEU A CA 1
ATOM 639 C C . LEU A 1 84 ? -6.444 4.072 2.020 1.00 90.56 84 LEU A C 1
ATOM 641 O O . LEU A 1 84 ? -6.355 3.699 0.850 1.00 90.56 84 LEU A O 1
ATOM 645 N N . VAL A 1 85 ? -5.387 4.505 2.711 1.00 89.56 85 VAL A N 1
ATOM 646 C CA . VAL A 1 85 ? -4.048 4.618 2.113 1.00 89.56 85 VAL A CA 1
ATOM 647 C C . VAL A 1 85 ? -3.410 3.250 1.903 1.00 89.56 85 VAL A C 1
ATOM 649 O O . VAL A 1 85 ? -2.770 3.052 0.872 1.00 89.56 85 VAL A O 1
ATOM 652 N N . PHE A 1 86 ? -3.642 2.282 2.792 1.00 90.94 86 PHE A N 1
ATOM 653 C CA . PHE A 1 86 ? -3.257 0.892 2.554 1.00 90.94 86 PHE A CA 1
ATOM 654 C C . PHE A 1 86 ? -3.915 0.347 1.279 1.00 90.94 86 PHE A C 1
ATOM 656 O O . PHE A 1 86 ? -3.211 -0.129 0.389 1.00 90.94 86 PHE A O 1
ATOM 663 N N . TYR A 1 87 ? -5.236 0.494 1.120 1.00 91.38 87 TYR A N 1
ATOM 664 C CA . TYR A 1 87 ? -5.936 0.047 -0.088 1.00 91.38 87 TYR A CA 1
ATOM 665 C C . TYR A 1 87 ? -5.458 0.767 -1.354 1.00 91.38 87 TYR A C 1
ATOM 667 O O . TYR A 1 87 ? -5.251 0.114 -2.378 1.00 91.38 87 TYR A O 1
ATOM 675 N N . ALA A 1 88 ? -5.204 2.077 -1.288 1.00 90.62 88 ALA A N 1
ATOM 676 C CA . ALA A 1 88 ? -4.608 2.826 -2.393 1.00 90.62 88 ALA A CA 1
ATOM 677 C C . ALA A 1 88 ? -3.187 2.329 -2.729 1.00 90.62 88 ALA A C 1
ATOM 679 O O . ALA A 1 88 ? -2.863 2.134 -3.899 1.00 90.62 88 ALA A O 1
ATOM 680 N N . SER A 1 89 ? -2.353 2.064 -1.718 1.00 89.88 89 SER A N 1
ATOM 681 C CA . SER A 1 89 ? -0.985 1.563 -1.887 1.00 89.88 89 SER A CA 1
ATOM 682 C C . SER A 1 89 ? -0.971 0.143 -2.469 1.00 89.88 89 SER A C 1
ATOM 684 O O . SER A 1 89 ? -0.179 -0.132 -3.371 1.00 89.88 89 SER A O 1
ATOM 686 N N . VAL A 1 90 ? -1.876 -0.750 -2.044 1.00 91.19 90 VAL A N 1
ATOM 687 C CA . VAL A 1 90 ? -2.086 -2.073 -2.670 1.00 91.19 90 VAL A CA 1
ATOM 688 C C . VAL A 1 90 ? -2.483 -1.923 -4.139 1.00 91.19 90 VAL A C 1
ATOM 690 O O . VAL A 1 90 ? -1.874 -2.567 -4.995 1.00 91.19 90 VAL A O 1
ATOM 693 N N . LEU A 1 91 ? -3.452 -1.055 -4.452 1.00 92.81 91 LEU A N 1
ATOM 694 C CA . LEU A 1 91 ? -3.901 -0.807 -5.827 1.00 92.81 91 LEU A CA 1
ATOM 695 C C . LEU A 1 91 ? -2.759 -0.313 -6.721 1.00 92.81 91 LEU A C 1
ATOM 697 O O . LEU A 1 91 ? -2.526 -0.887 -7.782 1.00 92.81 91 LEU A O 1
ATOM 701 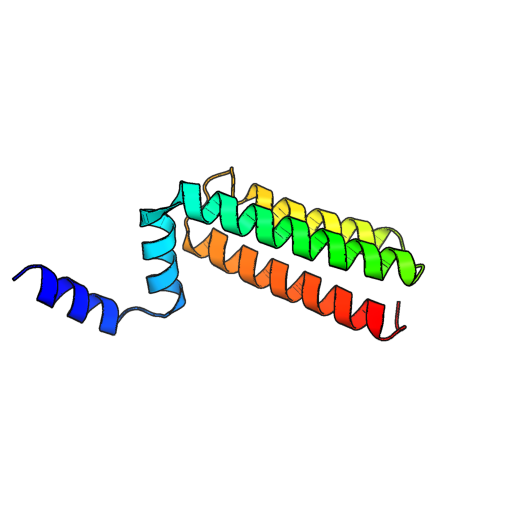N N . ILE A 1 92 ? -2.009 0.701 -6.281 1.00 89.81 92 ILE A N 1
ATOM 702 C CA . ILE A 1 92 ? -0.918 1.288 -7.071 1.00 89.81 92 ILE A CA 1
ATOM 703 C C . ILE A 1 92 ? 0.224 0.286 -7.277 1.00 89.81 92 ILE A C 1
ATOM 705 O O . ILE A 1 92 ? 0.687 0.126 -8.405 1.00 89.81 92 ILE A O 1
ATOM 709 N N . ASN A 1 93 ? 0.652 -0.435 -6.235 1.00 87.00 93 ASN A N 1
ATOM 710 C CA . ASN A 1 93 ? 1.687 -1.463 -6.384 1.00 87.00 93 ASN A CA 1
ATOM 711 C C . ASN A 1 93 ? 1.221 -2.619 -7.294 1.00 87.00 93 ASN A C 1
ATOM 713 O O . ASN A 1 93 ? 2.006 -3.122 -8.094 1.00 87.00 93 ASN A O 1
ATOM 717 N N . THR A 1 94 ? -0.059 -3.002 -7.238 1.00 87.62 94 THR A N 1
ATOM 718 C CA . THR A 1 94 ? -0.632 -4.022 -8.137 1.00 87.62 94 THR A CA 1
ATOM 719 C C . THR A 1 94 ? -0.657 -3.540 -9.591 1.00 87.62 94 THR A C 1
ATOM 721 O O . THR A 1 94 ? -0.276 -4.288 -10.489 1.00 87.62 94 THR A O 1
ATOM 724 N N . LEU A 1 95 ? -1.033 -2.280 -9.839 1.00 87.62 95 LEU A N 1
ATOM 725 C CA . LEU A 1 95 ? -0.978 -1.676 -11.175 1.00 87.62 95 LEU A CA 1
ATOM 726 C C . LEU A 1 95 ? 0.463 -1.590 -11.705 1.00 87.62 95 LEU A C 1
ATOM 728 O O . LEU A 1 95 ? 0.694 -1.917 -12.867 1.00 87.62 95 LEU A O 1
ATOM 732 N N . LEU A 1 96 ? 1.437 -1.232 -10.859 1.00 83.44 96 LEU A N 1
ATOM 733 C CA . LEU A 1 96 ? 2.863 -1.248 -11.212 1.00 83.44 96 LEU A CA 1
ATOM 734 C C . LEU A 1 96 ? 3.348 -2.656 -11.592 1.00 83.44 96 LEU A C 1
ATOM 736 O O . LEU A 1 96 ? 4.043 -2.795 -12.596 1.00 83.44 96 LEU A O 1
ATOM 740 N N . ILE A 1 97 ? 2.941 -3.698 -10.854 1.00 84.69 97 ILE A N 1
ATOM 741 C CA . ILE A 1 97 ? 3.230 -5.100 -11.209 1.00 84.69 97 ILE A CA 1
ATOM 742 C C . ILE A 1 97 ? 2.637 -5.450 -12.579 1.00 84.69 97 ILE A C 1
ATOM 744 O O . ILE A 1 97 ? 3.330 -6.051 -13.395 1.00 84.69 97 ILE A O 1
ATOM 748 N N . ILE A 1 98 ? 1.384 -5.071 -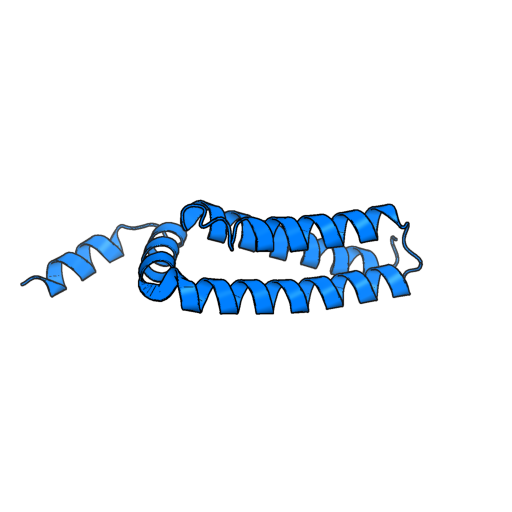12.855 1.00 83.94 98 ILE A N 1
ATOM 749 C CA . ILE A 1 98 ? 0.723 -5.360 -14.140 1.00 83.94 98 ILE A CA 1
ATOM 750 C C . ILE A 1 98 ? 1.451 -4.664 -15.298 1.00 83.94 98 ILE A C 1
ATOM 752 O O . ILE A 1 98 ? 1.743 -5.310 -16.304 1.00 83.94 98 ILE A O 1
ATOM 756 N N . VAL A 1 99 ? 1.797 -3.380 -15.149 1.00 80.50 99 VAL A N 1
ATOM 757 C CA . VAL A 1 99 ? 2.542 -2.620 -16.168 1.00 80.50 99 VAL A CA 1
ATOM 758 C C . VAL A 1 99 ? 3.921 -3.244 -16.412 1.00 80.50 99 VAL A C 1
ATOM 760 O O . VAL A 1 99 ? 4.254 -3.535 -17.561 1.00 80.50 99 VAL A O 1
ATOM 763 N N . ALA A 1 100 ? 4.675 -3.545 -15.350 1.00 77.19 100 ALA A N 1
ATOM 764 C CA . ALA A 1 100 ? 5.984 -4.194 -15.448 1.00 77.19 100 ALA A CA 1
ATOM 765 C C . ALA A 1 100 ? 5.906 -5.599 -16.077 1.00 77.19 100 ALA A C 1
ATOM 767 O O . ALA A 1 100 ? 6.748 -5.965 -16.893 1.00 77.19 100 ALA A O 1
ATOM 768 N N . TYR A 1 101 ? 4.874 -6.383 -15.749 1.00 74.50 101 TYR A N 1
ATOM 769 C CA . TYR A 1 101 ? 4.652 -7.706 -16.340 1.00 74.50 101 TYR A CA 1
ATOM 770 C C . TYR A 1 101 ? 4.264 -7.629 -17.825 1.00 74.50 101 TYR A C 1
ATOM 772 O O . TYR A 1 101 ? 4.667 -8.484 -18.610 1.00 74.50 101 TYR A O 1
ATOM 780 N N . SER A 1 102 ? 3.512 -6.599 -18.224 1.00 72.44 102 SER A N 1
ATOM 781 C CA . SER A 1 102 ? 3.073 -6.402 -19.612 1.00 72.44 102 SER A CA 1
ATOM 782 C C . SER A 1 102 ? 4.184 -5.978 -20.588 1.00 72.44 102 SER A C 1
ATOM 784 O O . SER A 1 102 ? 3.925 -5.901 -21.786 1.00 72.44 102 SER A O 1
ATOM 786 N N . GLY A 1 103 ? 5.408 -5.720 -20.106 1.00 60.84 103 GLY A N 1
ATOM 787 C CA . GLY A 1 103 ? 6.549 -5.339 -20.950 1.00 60.84 103 GLY A CA 1
ATOM 788 C C . GLY A 1 103 ? 6.459 -3.923 -21.534 1.00 60.84 103 GLY A C 1
ATOM 789 O O . GLY A 1 103 ? 7.065 -3.648 -22.564 1.00 60.84 103 GLY A O 1
ATOM 790 N N . ILE A 1 104 ? 5.676 -3.041 -20.901 1.00 55.88 104 ILE A N 1
ATOM 791 C CA . ILE A 1 104 ? 5.466 -1.637 -21.308 1.00 55.88 104 ILE A CA 1
ATOM 792 C C . ILE A 1 104 ? 6.446 -0.683 -20.575 1.00 55.88 104 ILE A C 1
ATOM 794 O O . ILE A 1 104 ? 6.419 0.529 -20.786 1.00 55.88 104 ILE A O 1
ATOM 798 N N . ALA A 1 105 ? 7.319 -1.218 -19.714 1.00 48.44 105 ALA A N 1
ATOM 799 C CA . ALA A 1 105 ? 8.240 -0.480 -18.844 1.00 48.44 105 ALA A CA 1
ATOM 800 C C . ALA A 1 105 ? 9.672 -1.022 -18.911 1.00 48.44 105 ALA A C 1
ATOM 802 O O . ALA A 1 105 ? 9.849 -2.123 -19.473 1.00 48.44 105 ALA A O 1
#

Radius of gyration: 17.14 Å; Cα contacts (8 Å, |Δi|>4): 78; chains: 1; bounding box: 45×16×47 Å